Protein AF-A0A183HQW3-F1 (afdb_monomer_lite)

InterPro domains:
  IPR002049 Laminin-type EGF domain [PF00053] (2-34)
  IPR002049 Laminin-type EGF domain [PF00053] (42-82)
  IPR002049 Laminin-type EGF domain [PS01248] (8-42)
  IPR002049 Laminin-type EGF domain [PS50027] (1-41)
  IPR002049 Laminin-type EGF domain [SM00180] (2-39)
  IPR002049 Laminin-type EGF domain [SM00180] (42-86)
  IPR002049 Laminin-type EGF domain [cd00055] (2-35)
  IPR002049 Laminin-type EGF domain [cd00055] (41-77)
  IPR002350 Kazal domain [PF07648] (120-162)
  IPR002350 Kazal domain [PS51465] (120-173)
  IPR002350 Kazal domain [SM00280] (120-171)
  IPR036058 Kazal domain superfamily [SSF100895] (98-171)
  IPR050653 Protease Inhibitors and Growth Factor Antagonists [PTHR10913] (93-163)

pLDDT: mean 89.53, std 11.89, range [34.69, 98.38]

Radius of gyration: 18.38 Å; chains: 1; bounding box: 52×32×48 Å

Secondary structure (DSSP, 8-state):
-B-TTS-B-PPTTEETTTT-EEPTTEE-HHHHTTT-SSPEE----TTTEEEEEE-TTT--EEEPTT-BSTTS-B--TTEEEETTEEEETTT-----STTT----TT-EEEE-TTS-EEEE--S----TTTGGGGGS-EEETTS-EESSHHHHHHHHHHHT----EEEESSPP--------

Foldseek 3Di:
DADPVQQDDEFQQFDDSPSPFGDFQFADQVCVVVPARHTWGLQAFLQFAPDNGADRYPSATHGDPQFDDSRSCDHDPQWDRGSPHTDGPVPDDDDQAQVRDDADLPWDWDQDPVRHIDTHDDPDDDDPPNPPQQQFWFAKPVLAIDRHPSRQSRVCRNVVDSIGTGGTDHRPPDPDPPDD

Sequence (180 aa):
MCDQFGQCRCLPGVGGNKCDHCLPGFWGLHLIAKGASGCQPCGCSAFGSSRFDCEQSAGHCQCKPNSYGIKCDSCDPDSILTPNGCLEKSEFRTPKDCEELQCHHGAVCVTASSGIPICNCSEECSFDHLGIVAEMTICGSDGKTYDNMCKLQQFACMHQLDLVPATLGICPQGILYNSL

Structure (mmCIF, N/CA/C/O backbone):
data_AF-A0A183HQW3-F1
#
_entry.id   AF-A0A183HQW3-F1
#
loop_
_atom_site.group_PDB
_atom_site.id
_atom_site.type_symbol
_atom_site.label_atom_id
_atom_site.label_alt_id
_atom_site.label_comp_id
_atom_site.label_asym_id
_atom_site.label_entity_id
_atom_site.label_seq_id
_atom_site.pdbx_PDB_ins_code
_atom_site.Cartn_x
_atom_site.Cartn_y
_atom_site.Cartn_z
_atom_site.occupancy
_atom_site.B_iso_or_equiv
_atom_site.auth_seq_id
_atom_site.auth_comp_id
_atom_site.auth_asym_id
_atom_site.auth_atom_id
_atom_site.pdbx_PDB_model_num
ATOM 1 N N . MET A 1 1 ? 20.534 3.547 -17.979 1.00 71.88 1 MET A N 1
ATOM 2 C CA . MET A 1 1 ? 21.915 3.983 -18.307 1.00 71.88 1 MET A CA 1
ATOM 3 C C . MET A 1 1 ? 22.761 3.797 -17.066 1.00 71.88 1 MET A C 1
ATOM 5 O O . MET A 1 1 ? 22.291 4.177 -15.998 1.00 71.88 1 MET A O 1
ATOM 9 N N . CYS A 1 2 ? 23.935 3.187 -17.197 1.00 86.81 2 CYS A N 1
ATOM 10 C CA . CYS A 1 2 ? 24.834 2.946 -16.071 1.00 86.81 2 CYS A CA 1
ATOM 11 C C . CYS A 1 2 ? 26.035 3.876 -16.155 1.00 86.81 2 CYS A C 1
ATOM 13 O O . CYS A 1 2 ? 26.455 4.238 -17.256 1.00 86.81 2 CYS A O 1
ATOM 15 N N . ASP A 1 3 ? 26.531 4.302 -15.002 1.00 88.19 3 ASP A N 1
ATOM 16 C CA . ASP A 1 3 ? 27.756 5.079 -14.924 1.00 88.19 3 ASP A CA 1
ATOM 17 C C . ASP A 1 3 ? 29.002 4.187 -15.062 1.00 88.19 3 ASP A C 1
ATOM 19 O O . ASP A 1 3 ? 28.929 2.961 -15.185 1.00 88.19 3 ASP A O 1
ATOM 23 N N . GLN A 1 4 ? 30.169 4.826 -15.047 1.00 87.19 4 GLN A N 1
ATOM 24 C CA . GLN A 1 4 ? 31.471 4.165 -15.152 1.00 87.19 4 GLN A CA 1
ATOM 25 C C . GLN A 1 4 ? 31.806 3.239 -13.967 1.00 87.19 4 GLN A C 1
ATOM 27 O O . GLN A 1 4 ? 32.715 2.421 -14.082 1.00 87.19 4 GLN A O 1
ATOM 32 N N . PHE A 1 5 ? 31.086 3.345 -12.846 1.00 83.88 5 PHE A N 1
ATOM 33 C CA . PHE A 1 5 ? 31.234 2.477 -11.674 1.00 83.88 5 PHE A CA 1
ATOM 34 C C . PHE A 1 5 ? 30.280 1.274 -11.726 1.00 83.88 5 PHE A C 1
ATOM 36 O O . PHE A 1 5 ? 30.255 0.455 -10.808 1.00 83.88 5 PHE A O 1
ATOM 43 N N . GLY A 1 6 ? 29.510 1.140 -12.811 1.00 81.19 6 GLY A N 1
ATOM 44 C CA . GLY A 1 6 ? 28.532 0.075 -12.984 1.00 81.19 6 GLY A CA 1
ATOM 45 C C . GLY A 1 6 ? 27.249 0.300 -12.189 1.00 81.19 6 GLY A C 1
ATOM 46 O O . GLY A 1 6 ? 26.479 -0.649 -12.046 1.00 81.19 6 GLY A O 1
ATOM 47 N N . GLN A 1 7 ? 27.009 1.520 -11.691 1.00 85.69 7 GLN A N 1
ATOM 48 C CA . GLN A 1 7 ? 25.765 1.888 -11.031 1.00 85.69 7 GLN A CA 1
ATOM 49 C C . GLN A 1 7 ? 24.750 2.357 -12.072 1.00 85.69 7 GLN A C 1
ATOM 51 O O . GLN A 1 7 ? 24.943 3.332 -12.803 1.00 85.69 7 GLN A O 1
ATOM 56 N N . CYS A 1 8 ? 23.651 1.624 -12.165 1.00 88.56 8 CYS A N 1
ATOM 57 C CA . CYS A 1 8 ? 22.607 1.845 -13.145 1.00 88.56 8 CYS A CA 1
ATOM 58 C C . CYS A 1 8 ? 21.482 2.717 -12.585 1.00 88.56 8 CYS A C 1
ATOM 60 O O . CYS A 1 8 ? 21.033 2.549 -11.455 1.00 88.56 8 CYS A O 1
ATOM 62 N N . ARG A 1 9 ? 20.981 3.640 -13.412 1.00 89.69 9 ARG A N 1
ATOM 63 C CA . ARG A 1 9 ? 19.702 4.311 -13.152 1.00 89.69 9 ARG A CA 1
ATOM 64 C C . ARG A 1 9 ? 18.571 3.336 -13.451 1.00 89.69 9 ARG A C 1
ATOM 66 O O . ARG A 1 9 ? 18.357 3.004 -14.621 1.00 89.69 9 ARG A O 1
ATOM 73 N N . CYS A 1 10 ? 17.903 2.883 -12.398 1.00 91.44 10 CYS A N 1
ATOM 74 C CA . CYS A 1 10 ? 16.849 1.884 -12.474 1.00 91.44 10 CYS A CA 1
ATOM 75 C C . CYS A 1 10 ? 15.492 2.487 -12.820 1.00 91.44 10 CYS A C 1
ATOM 77 O O . CYS A 1 10 ? 15.234 3.668 -12.589 1.00 91.44 10 CYS A O 1
ATOM 79 N N . LEU A 1 11 ? 14.637 1.649 -13.403 1.00 92.25 11 LEU A N 1
ATOM 80 C CA . LEU A 1 11 ? 13.229 1.974 -13.590 1.00 92.25 11 LEU A CA 1
ATOM 81 C C . LEU A 1 11 ? 12.501 1.998 -12.232 1.00 92.25 11 LEU A C 1
ATOM 83 O O . LEU A 1 11 ? 12.994 1.410 -11.265 1.00 92.25 11 LEU A O 1
ATOM 87 N N . PRO A 1 12 ? 11.328 2.648 -12.144 1.00 92.75 12 PRO A N 1
ATOM 88 C CA . PRO A 1 12 ? 10.490 2.631 -10.948 1.00 92.75 12 PRO A CA 1
ATOM 89 C C . PRO A 1 12 ? 10.288 1.224 -10.365 1.00 92.75 12 PRO A C 1
ATOM 91 O O . PRO A 1 12 ? 10.012 0.267 -11.091 1.00 92.75 12 PRO A O 1
ATOM 94 N N . GLY A 1 13 ? 10.454 1.093 -9.047 1.00 93.00 13 GLY A N 1
ATOM 95 C CA . GLY A 1 13 ? 10.312 -0.181 -8.332 1.00 93.00 13 GLY A CA 1
ATOM 96 C C . GLY A 1 13 ? 11.434 -1.202 -8.583 1.00 93.00 13 GLY A C 1
ATOM 97 O O . GLY A 1 13 ? 11.375 -2.298 -8.032 1.00 93.00 13 GLY A O 1
ATOM 98 N N . VAL A 1 14 ? 12.450 -0.875 -9.389 1.00 94.44 14 VAL A N 1
ATOM 99 C CA . VAL A 1 14 ? 13.601 -1.745 -9.680 1.00 94.44 14 VAL A CA 1
ATOM 100 C C . VAL A 1 14 ? 14.807 -1.307 -8.848 1.00 94.44 14 VAL A C 1
ATOM 102 O O . VAL A 1 14 ? 15.088 -0.115 -8.726 1.00 94.44 14 VAL A O 1
ATOM 105 N N . GLY A 1 15 ? 15.528 -2.274 -8.285 1.00 91.75 15 GLY A N 1
ATOM 106 C CA . GLY A 1 15 ? 16.649 -2.065 -7.375 1.00 91.75 15 GLY A CA 1
ATOM 107 C C . GLY A 1 15 ? 17.912 -2.835 -7.754 1.00 91.75 15 GLY A C 1
ATOM 108 O O . GLY A 1 15 ? 17.949 -3.600 -8.717 1.00 91.75 15 GLY A O 1
ATOM 109 N N . GLY A 1 16 ? 18.962 -2.606 -6.964 1.00 90.00 16 GLY A N 1
ATOM 110 C CA . GLY A 1 16 ? 20.295 -3.169 -7.168 1.00 90.00 16 GLY A CA 1
ATOM 111 C C . GLY A 1 16 ? 21.201 -2.287 -8.019 1.00 90.00 16 GLY A C 1
ATOM 112 O O . GLY A 1 16 ? 20.742 -1.484 -8.828 1.00 90.00 16 GLY A O 1
ATOM 113 N N . ASN A 1 17 ? 22.516 -2.471 -7.879 1.00 88.75 17 ASN A N 1
ATOM 114 C CA . ASN A 1 17 ? 23.510 -1.697 -8.635 1.00 88.75 17 ASN A CA 1
ATOM 115 C C . ASN A 1 17 ? 23.318 -1.831 -10.153 1.00 88.75 17 ASN A C 1
ATOM 117 O O . ASN A 1 17 ? 23.644 -0.912 -10.896 1.00 88.75 17 ASN A O 1
ATOM 121 N N . LYS A 1 18 ? 22.761 -2.964 -10.599 1.00 90.62 18 LYS A N 1
ATOM 122 C CA . LYS A 1 18 ? 22.528 -3.291 -12.008 1.00 90.62 18 LYS A CA 1
ATOM 123 C C . LYS A 1 18 ? 21.052 -3.316 -12.409 1.00 90.62 18 LYS A C 1
ATOM 125 O O . LYS A 1 18 ? 20.763 -3.687 -13.543 1.00 90.62 18 LYS A O 1
ATOM 130 N N . CYS A 1 19 ? 20.138 -2.908 -11.527 1.00 92.56 19 CYS A N 1
ATOM 131 C CA . CYS A 1 19 ? 18.694 -2.946 -11.782 1.00 92.56 19 CYS A CA 1
ATOM 132 C C . CYS A 1 19 ? 18.177 -4.360 -12.104 1.00 92.56 19 CYS A C 1
ATOM 134 O O . CYS A 1 19 ? 17.462 -4.565 -13.085 1.00 92.56 19 CYS A O 1
ATOM 136 N N . ASP A 1 20 ? 18.603 -5.340 -11.312 1.00 92.69 20 ASP A N 1
ATOM 137 C CA . ASP A 1 20 ? 18.460 -6.774 -11.578 1.00 92.69 20 ASP A CA 1
ATOM 138 C C . ASP A 1 20 ? 17.382 -7.466 -10.732 1.00 92.69 20 ASP A C 1
ATOM 140 O O . ASP A 1 20 ? 17.130 -8.657 -10.912 1.00 92.69 20 ASP A O 1
ATOM 144 N N . HIS A 1 21 ? 16.715 -6.736 -9.840 1.00 94.75 21 HIS A N 1
ATOM 145 C CA . HIS A 1 21 ? 15.617 -7.245 -9.020 1.00 94.75 21 HIS A CA 1
ATOM 146 C C . HIS A 1 21 ? 14.603 -6.144 -8.705 1.00 94.75 21 HIS A C 1
ATOM 148 O O . HIS A 1 21 ? 14.884 -4.954 -8.859 1.00 94.75 21 HIS A O 1
ATOM 154 N N . CYS A 1 22 ? 13.410 -6.532 -8.262 1.00 96.06 22 CYS A N 1
ATOM 155 C CA . CYS A 1 22 ? 12.441 -5.564 -7.762 1.00 96.06 22 CYS A CA 1
ATOM 156 C C . CYS A 1 22 ? 12.793 -5.164 -6.325 1.00 96.06 22 CYS A C 1
ATOM 158 O O . CYS A 1 22 ? 13.260 -5.989 -5.537 1.00 96.06 22 CYS A O 1
ATOM 160 N N . LEU A 1 23 ? 12.563 -3.899 -5.978 1.00 94.25 23 LEU A N 1
ATOM 161 C CA . LEU A 1 23 ? 12.659 -3.436 -4.595 1.00 94.25 23 LEU A CA 1
ATOM 162 C C . LEU A 1 23 ? 11.629 -4.171 -3.712 1.00 94.25 23 LEU A C 1
ATOM 164 O O . LEU A 1 23 ? 10.595 -4.612 -4.222 1.00 94.25 23 LEU A O 1
ATOM 168 N N . PRO A 1 24 ? 11.857 -4.289 -2.391 1.00 93.31 24 PRO A N 1
ATOM 169 C CA . PRO A 1 24 ? 10.846 -4.808 -1.473 1.00 93.31 24 PRO A CA 1
ATOM 170 C C . PRO A 1 24 ? 9.507 -4.078 -1.636 1.00 93.31 24 PRO A C 1
ATOM 172 O O . PRO A 1 24 ? 9.473 -2.855 -1.751 1.00 93.31 24 PRO A O 1
ATOM 175 N N . GLY A 1 25 ? 8.404 -4.829 -1.657 1.00 94.56 25 GLY A N 1
ATOM 176 C CA . GLY A 1 25 ? 7.078 -4.278 -1.955 1.00 94.56 25 GLY A CA 1
ATOM 177 C C . GLY A 1 25 ? 6.774 -4.130 -3.451 1.00 94.56 25 GLY A C 1
ATOM 178 O O . GLY A 1 25 ? 5.706 -3.623 -3.791 1.00 94.56 25 GLY A O 1
ATOM 179 N N . PHE A 1 26 ? 7.659 -4.599 -4.338 1.00 96.38 26 PHE A N 1
ATOM 180 C CA . PHE A 1 26 ? 7.448 -4.641 -5.784 1.00 96.38 26 PHE A CA 1
ATOM 181 C C . PHE A 1 26 ? 7.743 -6.026 -6.374 1.00 96.38 26 PHE A C 1
ATOM 183 O O . PHE A 1 26 ? 8.498 -6.821 -5.815 1.00 96.38 26 PHE A O 1
ATOM 190 N N . TRP A 1 27 ? 7.169 -6.305 -7.544 1.00 97.88 27 TRP A N 1
ATOM 191 C CA . TRP A 1 27 ? 7.320 -7.573 -8.258 1.00 97.88 27 TRP A CA 1
ATOM 192 C C . TRP A 1 27 ? 7.258 -7.387 -9.779 1.00 97.88 27 TRP A C 1
ATOM 194 O O . TRP A 1 27 ? 6.911 -6.322 -10.294 1.00 97.88 27 TRP A 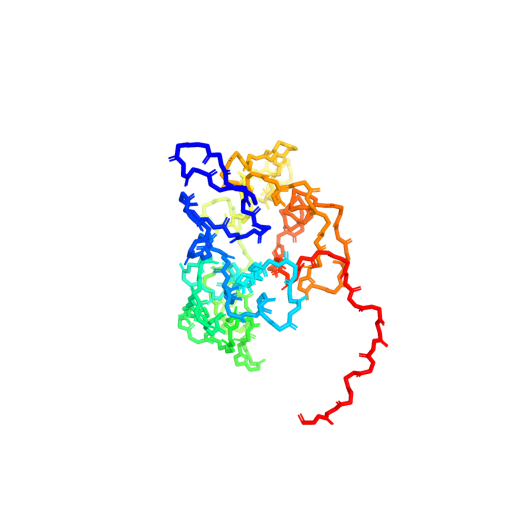O 1
ATOM 204 N N . GLY A 1 28 ? 7.588 -8.442 -10.522 1.00 97.00 28 GLY A N 1
ATOM 205 C CA . GLY A 1 28 ? 7.337 -8.500 -11.957 1.00 97.00 28 GLY A CA 1
ATOM 206 C C . GLY A 1 28 ? 8.410 -7.843 -12.823 1.00 97.00 28 GLY A C 1
ATOM 207 O O . GLY A 1 28 ? 8.075 -7.242 -13.838 1.00 97.00 28 GLY A O 1
ATOM 208 N N . LEU A 1 29 ? 9.701 -8.000 -12.500 1.00 96.69 29 LEU A N 1
ATOM 209 C CA . LEU A 1 29 ? 10.803 -7.498 -13.345 1.00 96.69 29 LEU A CA 1
ATOM 210 C C . LEU A 1 29 ? 10.664 -7.954 -14.813 1.00 96.69 29 LEU A C 1
ATOM 212 O O . LEU A 1 29 ? 10.884 -7.189 -15.748 1.00 96.69 29 LEU A O 1
ATOM 216 N N . HIS A 1 30 ? 10.213 -9.194 -15.019 1.00 95.69 30 HIS A N 1
ATOM 217 C CA . HIS A 1 30 ? 9.970 -9.783 -16.337 1.00 95.69 30 HIS A CA 1
ATOM 218 C C . HIS A 1 30 ? 8.841 -9.094 -17.136 1.00 95.69 30 HIS A C 1
ATOM 220 O O . HIS A 1 30 ? 8.769 -9.255 -18.355 1.00 95.69 30 HIS A O 1
ATOM 226 N N . LEU A 1 31 ? 7.964 -8.321 -16.486 1.00 95.75 31 LEU A N 1
ATOM 227 C CA . LEU A 1 31 ? 6.896 -7.560 -17.144 1.00 95.75 31 LEU A CA 1
ATOM 228 C C . LEU A 1 31 ? 7.435 -6.325 -17.872 1.00 95.75 31 LEU A C 1
ATOM 230 O O . LEU A 1 31 ? 6.802 -5.851 -18.814 1.00 95.75 31 LEU A O 1
ATOM 234 N N . ILE A 1 32 ? 8.621 -5.833 -17.505 1.00 94.12 32 ILE A N 1
ATOM 235 C CA . ILE A 1 32 ? 9.268 -4.696 -18.179 1.00 94.12 32 ILE A CA 1
ATOM 236 C C . ILE A 1 32 ? 9.549 -5.041 -19.645 1.00 94.12 32 ILE A C 1
ATOM 238 O O . ILE A 1 32 ? 9.275 -4.243 -20.538 1.00 94.12 32 ILE A O 1
ATOM 242 N N . ALA A 1 33 ? 9.986 -6.275 -19.921 1.00 92.56 33 ALA A N 1
ATOM 243 C CA . ALA A 1 33 ? 10.169 -6.770 -21.288 1.00 92.56 33 ALA A CA 1
ATOM 244 C C . ALA A 1 33 ? 8.853 -6.846 -22.089 1.00 92.56 33 ALA A C 1
ATOM 246 O O . ALA A 1 33 ? 8.879 -6.904 -23.315 1.00 92.56 33 ALA A O 1
ATOM 247 N N . LYS A 1 34 ? 7.703 -6.828 -21.402 1.00 93.69 34 LYS A N 1
ATOM 248 C CA . LYS A 1 34 ? 6.354 -6.794 -21.985 1.00 93.69 34 LYS A CA 1
ATOM 249 C C . LYS A 1 34 ? 5.757 -5.379 -22.023 1.00 93.69 34 LYS A C 1
ATOM 251 O O . LYS A 1 34 ? 4.584 -5.233 -22.348 1.00 93.69 34 LYS A O 1
ATOM 256 N N . GLY A 1 35 ? 6.544 -4.349 -21.701 1.00 91.25 35 GLY A N 1
ATOM 257 C CA . GLY A 1 35 ? 6.134 -2.945 -21.771 1.00 91.25 35 GLY A CA 1
ATOM 258 C C . GLY A 1 35 ? 5.715 -2.312 -20.442 1.00 91.25 35 GLY A C 1
ATOM 259 O O . GLY A 1 35 ? 5.266 -1.169 -20.448 1.00 91.25 35 GLY A O 1
ATOM 260 N N . ALA A 1 36 ? 5.864 -2.999 -19.303 1.00 91.69 36 ALA A N 1
ATOM 261 C CA . ALA A 1 36 ? 5.636 -2.365 -18.006 1.00 91.69 36 ALA A CA 1
ATOM 262 C C . ALA A 1 36 ? 6.670 -1.255 -17.746 1.00 91.69 36 ALA A C 1
ATOM 264 O O . ALA A 1 36 ? 7.858 -1.411 -18.031 1.00 91.69 36 ALA A O 1
ATOM 265 N N . SER A 1 37 ? 6.236 -0.147 -17.144 1.00 91.00 37 SER A N 1
ATOM 266 C CA . SER A 1 37 ? 7.101 1.010 -16.859 1.00 91.00 37 SER A CA 1
ATOM 267 C C . SER A 1 37 ? 8.103 0.786 -15.717 1.00 91.00 37 SER A C 1
ATOM 269 O O . SER A 1 37 ? 8.892 1.674 -15.413 1.00 91.00 37 SER A O 1
ATOM 271 N N . GLY A 1 38 ? 8.070 -0.380 -15.077 1.00 93.06 38 GLY A N 1
ATOM 272 C CA . GLY A 1 38 ? 8.864 -0.737 -13.909 1.00 93.06 38 GLY A CA 1
ATOM 273 C C . GLY A 1 38 ? 8.298 -1.985 -13.233 1.00 93.06 38 GLY A C 1
ATOM 274 O O . GLY A 1 38 ? 7.352 -2.597 -13.749 1.00 93.06 38 GLY A O 1
ATOM 275 N N . CYS A 1 39 ? 8.849 -2.350 -12.074 1.00 96.31 39 CYS A N 1
ATOM 276 C CA . CYS A 1 39 ? 8.217 -3.369 -11.238 1.00 96.31 39 CYS A CA 1
ATOM 277 C C . CYS A 1 39 ? 6.889 -2.833 -10.687 1.00 96.31 39 CYS A C 1
ATOM 279 O O . CYS A 1 39 ? 6.761 -1.649 -10.371 1.00 96.31 39 CYS A O 1
ATOM 281 N N . GLN A 1 40 ? 5.893 -3.706 -10.587 1.00 95.38 40 GLN A N 1
ATOM 282 C CA . GLN A 1 40 ? 4.567 -3.350 -10.095 1.00 95.38 40 GLN A CA 1
ATOM 283 C C . GLN A 1 40 ? 4.526 -3.401 -8.568 1.00 95.38 40 GLN A C 1
ATOM 285 O O . GLN A 1 40 ? 5.227 -4.232 -7.986 1.00 95.38 40 GLN A O 1
ATOM 290 N N . PRO A 1 41 ? 3.718 -2.555 -7.903 1.00 95.88 41 PRO A N 1
ATOM 291 C CA . PRO A 1 41 ? 3.520 -2.655 -6.466 1.00 95.88 41 PRO A CA 1
ATOM 292 C C . PRO A 1 41 ? 2.950 -4.030 -6.108 1.00 95.88 41 PRO A C 1
ATOM 294 O O . PRO A 1 41 ? 2.153 -4.610 -6.851 1.00 95.88 41 PRO A O 1
ATOM 297 N N . CYS A 1 42 ? 3.355 -4.565 -4.961 1.00 97.25 42 CYS A N 1
ATOM 298 C CA . CYS A 1 42 ? 2.802 -5.812 -4.449 1.00 97.25 42 CYS A CA 1
ATOM 299 C C . CYS A 1 42 ? 1.311 -5.672 -4.157 1.00 97.25 42 CYS A C 1
ATOM 301 O O . CYS A 1 42 ? 0.560 -6.574 -4.512 1.00 97.25 42 CYS A O 1
ATOM 303 N N . GLY A 1 43 ? 0.885 -4.557 -3.555 1.00 96.25 43 GLY A N 1
ATOM 304 C CA . GLY A 1 43 ? -0.521 -4.324 -3.219 1.00 96.25 43 GLY A CA 1
ATOM 305 C C . GLY A 1 43 ? -1.086 -5.371 -2.259 1.00 96.25 43 GLY A C 1
ATOM 306 O O . GLY A 1 43 ? -2.249 -5.730 -2.375 1.00 96.25 43 GLY A O 1
ATOM 307 N N . CYS A 1 44 ? -0.255 -5.918 -1.369 1.00 97.88 44 CYS A N 1
ATOM 308 C CA . CYS A 1 44 ? -0.702 -6.848 -0.338 1.00 97.88 44 CYS A CA 1
ATOM 309 C C . CYS A 1 44 ? -1.551 -6.104 0.686 1.00 97.88 44 CYS A C 1
ATOM 311 O O . CYS A 1 44 ? -1.075 -5.107 1.228 1.00 97.88 44 CYS A O 1
ATOM 313 N N . SER A 1 45 ? -2.760 -6.602 0.961 1.00 97.38 45 SER A N 1
ATOM 314 C CA . SER A 1 45 ? -3.653 -6.088 2.000 1.00 97.38 45 SER A CA 1
ATOM 315 C C . SER A 1 45 ? -2.879 -5.877 3.299 1.00 97.38 45 SER A C 1
ATOM 317 O O . SER A 1 45 ? -2.247 -6.811 3.806 1.00 97.38 45 SER A O 1
ATOM 319 N N . ALA A 1 46 ? -2.941 -4.669 3.854 1.00 94.19 46 ALA A N 1
ATOM 320 C CA . ALA A 1 46 ? -2.325 -4.352 5.139 1.00 94.19 46 ALA A CA 1
ATOM 321 C C . ALA A 1 46 ? -2.988 -5.141 6.280 1.00 94.19 46 ALA A C 1
ATOM 323 O O . ALA A 1 46 ? -2.392 -5.358 7.338 1.00 94.19 46 ALA A O 1
ATOM 324 N N . PHE A 1 47 ? -4.231 -5.566 6.062 1.00 95.12 47 PHE A N 1
ATOM 325 C CA . PHE A 1 47 ? -5.074 -6.205 7.058 1.00 95.12 47 PHE A CA 1
ATOM 326 C C . PHE A 1 47 ? -5.005 -7.731 6.968 1.00 95.12 47 PHE A C 1
ATOM 328 O O . PHE A 1 47 ? -4.793 -8.390 7.987 1.00 95.12 47 PHE A O 1
ATOM 335 N N . GLY A 1 48 ? -5.058 -8.295 5.763 1.00 96.31 48 GLY A N 1
ATOM 336 C CA . GLY A 1 48 ? -5.047 -9.738 5.522 1.00 96.31 48 GLY A CA 1
ATOM 337 C C . GLY A 1 48 ? -3.689 -10.344 5.194 1.00 96.31 48 GLY A C 1
ATOM 338 O O . GLY A 1 48 ? -3.578 -11.566 5.174 1.00 96.31 48 GLY A O 1
ATOM 339 N N . SER A 1 49 ? -2.637 -9.551 4.979 1.00 97.25 49 SER A N 1
ATOM 340 C CA . SER A 1 49 ? -1.284 -10.080 4.731 1.00 97.25 49 SER A CA 1
ATOM 341 C C . SER A 1 49 ? -0.423 -10.066 5.990 1.00 97.25 49 SER A C 1
ATOM 343 O O . SER A 1 49 ? -0.555 -9.198 6.854 1.00 97.25 49 SER A O 1
ATOM 345 N N . SER A 1 50 ? 0.497 -11.025 6.105 1.00 95.38 50 SER A N 1
ATOM 346 C CA . SER A 1 50 ? 1.496 -11.058 7.182 1.00 95.38 50 SER A CA 1
ATOM 347 C C . SER A 1 50 ? 2.631 -10.053 6.961 1.00 95.38 50 SER A C 1
ATOM 349 O O . SER A 1 50 ? 3.296 -9.653 7.917 1.00 95.38 50 SER A O 1
ATOM 351 N N . ARG A 1 51 ? 2.879 -9.671 5.702 1.00 94.62 51 ARG A N 1
ATOM 352 C CA . ARG A 1 51 ? 3.944 -8.759 5.267 1.00 94.62 51 ARG A CA 1
ATOM 353 C C . ARG A 1 51 ? 3.465 -7.919 4.079 1.00 94.62 51 ARG A C 1
ATOM 355 O O . ARG A 1 51 ? 2.498 -8.276 3.413 1.00 94.62 51 ARG A O 1
ATOM 362 N N . PHE A 1 52 ? 4.145 -6.801 3.829 1.00 92.44 52 PHE A N 1
ATOM 363 C CA . PHE A 1 52 ? 3.813 -5.878 2.735 1.00 92.44 52 PHE A CA 1
ATOM 364 C C . PHE A 1 52 ? 4.447 -6.270 1.389 1.00 92.44 52 PHE A C 1
ATOM 366 O O . PHE A 1 52 ? 4.021 -5.792 0.337 1.00 92.44 52 PHE A O 1
ATOM 373 N N . ASP A 1 53 ? 5.501 -7.088 1.413 1.00 95.56 53 ASP A N 1
ATOM 374 C CA . ASP A 1 53 ? 6.159 -7.617 0.226 1.00 95.56 53 ASP A CA 1
ATOM 375 C C . ASP A 1 53 ? 5.520 -8.932 -0.232 1.00 95.56 53 ASP A C 1
ATOM 377 O O . ASP A 1 53 ? 4.733 -9.570 0.466 1.00 95.56 53 ASP A O 1
ATOM 381 N N . CYS A 1 54 ? 5.859 -9.320 -1.453 1.00 97.75 54 CYS A N 1
ATOM 382 C CA . CYS A 1 54 ? 5.257 -10.437 -2.152 1.00 97.75 54 CYS A CA 1
ATOM 383 C C . CYS A 1 54 ? 6.316 -11.213 -2.933 1.00 97.75 54 CYS A C 1
ATOM 385 O O . CYS A 1 54 ? 7.463 -10.780 -3.082 1.00 97.75 54 CYS A O 1
ATOM 387 N N . GLU A 1 55 ? 5.926 -12.369 -3.456 1.00 97.69 55 GLU A N 1
ATOM 388 C CA . GLU A 1 55 ? 6.762 -13.145 -4.363 1.00 97.69 55 GLU A CA 1
ATOM 389 C C . GLU A 1 55 ? 7.172 -12.301 -5.587 1.00 97.69 55 GLU A C 1
ATOM 391 O O . GLU A 1 55 ? 6.319 -11.850 -6.350 1.00 97.69 55 GLU A O 1
ATOM 396 N N . GLN A 1 56 ? 8.477 -12.107 -5.816 1.00 95.75 56 GLN A N 1
ATOM 397 C CA . GLN A 1 56 ? 8.970 -11.190 -6.857 1.00 95.75 56 GLN A CA 1
ATOM 398 C C . GLN A 1 56 ? 8.577 -11.591 -8.292 1.00 95.75 56 GLN A C 1
ATOM 400 O O . GLN A 1 56 ? 8.526 -10.729 -9.173 1.00 95.75 56 GLN A O 1
ATOM 405 N N . SER A 1 57 ? 8.311 -12.873 -8.558 1.00 94.81 57 SER A N 1
ATOM 406 C CA . SER A 1 57 ? 7.878 -13.373 -9.871 1.00 94.81 57 SER A CA 1
ATOM 407 C C . SER A 1 57 ? 6.375 -13.251 -10.087 1.00 94.81 57 SER A C 1
ATOM 409 O O . SER A 1 57 ? 5.969 -12.756 -11.135 1.00 94.81 57 SER A O 1
ATOM 411 N N . ALA A 1 58 ? 5.562 -13.699 -9.130 1.00 95.88 58 ALA A N 1
ATOM 412 C CA . ALA A 1 58 ? 4.114 -13.826 -9.304 1.00 95.88 58 ALA A CA 1
ATOM 413 C C . ALA A 1 58 ? 3.294 -12.707 -8.643 1.00 95.88 58 ALA A C 1
ATOM 415 O O . ALA A 1 58 ? 2.116 -12.538 -8.949 1.00 95.88 58 ALA A O 1
ATOM 416 N N . GLY A 1 59 ? 3.888 -11.944 -7.725 1.00 96.94 59 GLY A N 1
ATOM 417 C CA . GLY A 1 59 ? 3.179 -10.918 -6.966 1.00 96.94 59 GLY A CA 1
ATOM 418 C C . GLY A 1 59 ? 2.242 -11.474 -5.892 1.00 96.94 59 GLY A C 1
ATOM 419 O O . GLY A 1 59 ? 1.325 -10.766 -5.473 1.00 96.94 59 GLY A O 1
ATOM 420 N N . HIS A 1 60 ? 2.433 -12.731 -5.482 1.00 98.38 60 HIS A N 1
ATOM 421 C CA . HIS A 1 60 ? 1.612 -13.410 -4.481 1.00 98.38 60 HIS A CA 1
ATOM 422 C C . HIS A 1 60 ? 2.004 -12.992 -3.063 1.00 98.38 60 HIS A C 1
ATOM 424 O O . HIS A 1 60 ? 3.178 -13.060 -2.686 1.00 98.38 60 HIS A O 1
ATOM 430 N N . CYS A 1 61 ? 1.016 -12.556 -2.289 1.00 98.31 61 CYS A N 1
ATOM 431 C CA . CYS A 1 61 ? 1.177 -12.144 -0.902 1.00 98.31 61 CYS A CA 1
ATOM 432 C C . CYS A 1 61 ? 1.079 -13.342 0.047 1.00 98.31 61 CYS A C 1
ATOM 434 O O . CYS A 1 61 ? 0.440 -14.352 -0.253 1.00 98.31 61 CYS A O 1
ATOM 436 N N . GLN A 1 62 ? 1.708 -13.226 1.215 1.00 97.88 62 GLN A N 1
ATOM 437 C CA . GLN A 1 62 ? 1.549 -14.212 2.277 1.00 97.88 62 GLN A CA 1
ATOM 438 C C . GLN A 1 62 ? 0.348 -13.828 3.146 1.00 97.88 62 GLN A C 1
ATOM 440 O O . GLN A 1 62 ? 0.408 -12.853 3.896 1.00 97.88 62 GLN A O 1
ATOM 445 N N . CYS A 1 63 ? -0.734 -14.598 3.048 1.00 97.81 63 CYS A N 1
ATOM 446 C CA . CYS A 1 63 ? -1.963 -14.300 3.774 1.00 97.81 63 CYS A CA 1
ATOM 447 C C . CYS A 1 63 ? -1.897 -14.743 5.238 1.00 97.81 63 CYS A C 1
ATOM 449 O O . CYS A 1 63 ? -1.298 -15.767 5.580 1.00 97.81 63 CYS A O 1
ATOM 451 N N . LYS A 1 64 ? -2.535 -13.954 6.103 1.00 95.62 64 LYS A N 1
ATOM 452 C CA . LYS A 1 64 ? -2.913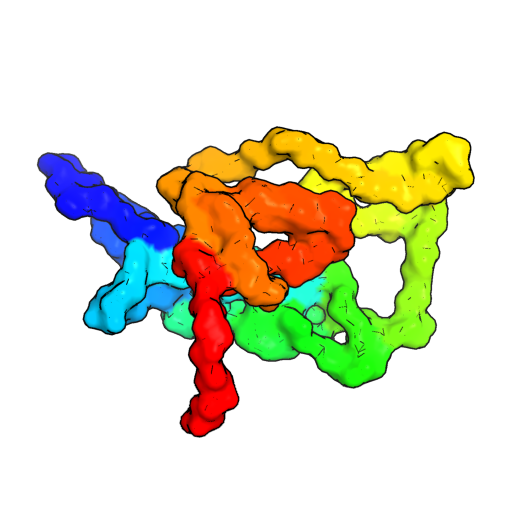 -14.343 7.461 1.00 95.62 64 LYS A CA 1
ATOM 453 C C . LYS A 1 64 ? -3.966 -15.461 7.405 1.00 95.62 64 LYS A C 1
ATOM 455 O O . LYS A 1 64 ? -4.583 -15.672 6.358 1.00 95.62 64 LYS A O 1
ATOM 460 N N . PRO A 1 65 ? -4.183 -16.190 8.515 1.00 91.31 65 PRO A N 1
ATOM 461 C CA . PRO A 1 65 ? -5.235 -17.198 8.584 1.00 91.31 65 PRO A CA 1
ATOM 462 C C . PRO A 1 65 ? -6.590 -16.649 8.129 1.00 91.31 65 PRO A C 1
ATOM 464 O O . PRO A 1 65 ? -6.947 -15.520 8.460 1.00 91.31 65 PRO A O 1
ATOM 467 N N . ASN A 1 66 ? -7.330 -17.470 7.382 1.00 92.06 66 ASN A N 1
ATOM 468 C CA . ASN A 1 66 ? -8.670 -17.179 6.858 1.00 92.06 66 ASN A CA 1
ATOM 469 C C . ASN A 1 66 ? -8.752 -16.015 5.850 1.00 92.06 66 ASN A C 1
ATOM 471 O O . ASN A 1 66 ? -9.847 -15.687 5.403 1.00 92.06 66 ASN A O 1
ATOM 475 N N . SER A 1 67 ? -7.625 -15.403 5.471 1.00 96.75 67 SER A N 1
ATOM 476 C CA . SER A 1 67 ? -7.545 -14.435 4.373 1.00 96.75 67 SER A CA 1
ATOM 477 C C . SER A 1 67 ? -7.117 -15.126 3.076 1.00 96.75 67 SER A C 1
ATOM 479 O O . SER A 1 67 ? -6.233 -15.986 3.080 1.00 96.75 67 SER A O 1
ATOM 481 N N . TYR A 1 68 ? -7.722 -14.735 1.955 1.00 95.69 68 TYR A N 1
ATOM 482 C CA . TYR A 1 68 ? -7.549 -15.389 0.655 1.00 95.69 68 TYR A CA 1
ATOM 483 C C . TYR A 1 68 ? -7.296 -14.390 -0.480 1.00 95.69 68 TYR A C 1
ATOM 485 O O . TYR A 1 68 ? -7.435 -13.178 -0.323 1.00 95.69 68 TYR A O 1
ATOM 493 N N . GLY A 1 69 ? -6.967 -14.931 -1.655 1.00 96.44 69 GLY A N 1
ATOM 494 C CA . GLY A 1 69 ? -6.676 -14.161 -2.862 1.00 96.44 69 GLY A CA 1
ATOM 495 C C . GLY A 1 69 ? -5.191 -13.838 -3.008 1.00 96.44 69 GLY A C 1
ATOM 496 O O . GLY A 1 69 ? -4.397 -14.002 -2.086 1.00 96.44 69 GLY A O 1
ATOM 497 N N . ILE A 1 70 ? -4.801 -13.361 -4.192 1.00 97.00 70 ILE A N 1
ATOM 498 C CA . ILE A 1 70 ? -3.398 -13.026 -4.491 1.00 97.00 70 ILE A CA 1
ATOM 499 C C . ILE A 1 70 ? -2.879 -11.893 -3.598 1.00 97.00 70 ILE A C 1
ATOM 501 O O . ILE A 1 70 ? -1.684 -11.838 -3.303 1.00 97.00 70 ILE A O 1
ATOM 505 N N . LYS A 1 71 ? -3.785 -11.001 -3.181 1.00 97.75 71 LYS A N 1
ATOM 506 C CA . LYS A 1 71 ? -3.509 -9.808 -2.377 1.00 97.75 71 LYS A CA 1
ATOM 507 C C . LYS A 1 71 ? -3.987 -9.921 -0.928 1.00 97.75 71 LYS A C 1
ATOM 509 O O . LYS A 1 71 ? -3.805 -8.972 -0.175 1.00 97.75 71 LYS A O 1
ATOM 514 N N . CYS A 1 72 ? -4.527 -11.077 -0.531 1.00 97.88 72 CYS A N 1
ATOM 515 C CA . CYS A 1 72 ? -5.050 -11.339 0.814 1.00 97.88 72 CYS A CA 1
ATOM 516 C C . CYS A 1 72 ? -6.154 -10.362 1.254 1.00 97.88 72 CYS A C 1
ATOM 518 O O . CYS A 1 72 ? -6.237 -10.000 2.422 1.00 97.88 72 CYS A O 1
ATOM 520 N N . ASP A 1 73 ? -6.976 -9.917 0.311 1.00 96.50 73 ASP A N 1
ATOM 521 C CA . ASP A 1 73 ? -8.027 -8.905 0.465 1.00 96.50 73 ASP A CA 1
ATOM 522 C C . ASP A 1 73 ? -9.434 -9.514 0.599 1.00 96.50 73 ASP A C 1
ATOM 524 O O . ASP A 1 73 ? -10.432 -8.798 0.659 1.00 96.50 73 ASP A O 1
ATOM 528 N N . SER A 1 74 ? -9.524 -10.845 0.640 1.00 96.81 74 SER A N 1
ATOM 529 C CA . SER A 1 74 ? -10.785 -11.583 0.656 1.00 96.81 74 SER A CA 1
ATOM 530 C C . SER A 1 74 ? -10.937 -12.410 1.934 1.00 96.81 74 SER A C 1
ATOM 532 O O . SER A 1 74 ? -9.975 -13.015 2.405 1.00 96.81 74 SER A O 1
ATOM 534 N N . CYS A 1 75 ? -12.163 -12.477 2.450 1.00 96.69 75 CYS A N 1
ATOM 535 C CA . CYS A 1 75 ? -12.568 -13.306 3.587 1.00 96.69 75 CYS A CA 1
ATOM 536 C C . CYS A 1 75 ? -13.752 -14.197 3.201 1.00 96.69 75 CYS A C 1
ATOM 538 O O . CYS A 1 75 ? -14.411 -13.959 2.185 1.00 96.69 75 CYS A O 1
ATOM 540 N N . ASP A 1 76 ? -14.061 -15.179 4.045 1.00 95.88 76 ASP A N 1
ATOM 541 C CA . ASP A 1 76 ? -15.332 -15.897 3.960 1.00 95.88 76 ASP A CA 1
ATOM 542 C C . ASP A 1 76 ? -16.533 -14.931 4.106 1.00 95.88 76 ASP A C 1
ATOM 544 O O . ASP A 1 76 ? -16.403 -13.884 4.748 1.00 95.88 76 ASP A O 1
ATOM 548 N N . PRO A 1 77 ? -17.716 -15.240 3.532 1.00 94.19 77 PRO A N 1
ATOM 549 C CA . PRO A 1 77 ? -18.844 -14.299 3.458 1.00 94.19 77 PRO A CA 1
ATOM 550 C C . PRO A 1 77 ? -19.347 -13.746 4.803 1.00 94.19 77 PRO A C 1
ATOM 552 O O . PRO A 1 77 ? -19.851 -12.617 4.859 1.00 94.19 77 PRO A O 1
ATOM 555 N N . ASP A 1 78 ? -19.216 -14.521 5.882 1.00 94.44 78 ASP A N 1
ATOM 556 C CA . ASP A 1 78 ? -19.631 -14.146 7.243 1.00 94.44 78 ASP A CA 1
ATOM 557 C C . ASP A 1 78 ? -18.507 -13.519 8.078 1.00 94.44 78 ASP A C 1
ATOM 559 O O . ASP A 1 78 ? -18.740 -13.040 9.189 1.00 94.44 78 ASP A O 1
ATOM 563 N N . SER A 1 79 ? -17.328 -13.378 7.482 1.00 95.94 79 SER A N 1
ATOM 564 C CA . SER A 1 79 ? -16.178 -12.694 8.048 1.00 95.94 79 SER A CA 1
ATOM 565 C C . SER A 1 79 ? -16.016 -11.275 7.489 1.00 95.94 79 SER A C 1
ATOM 567 O O . SER A 1 79 ? -16.535 -10.909 6.432 1.00 95.94 79 SER A O 1
ATOM 569 N N . ILE A 1 80 ? -15.295 -10.443 8.231 1.00 92.94 80 ILE A N 1
ATOM 570 C CA . ILE A 1 80 ? -14.852 -9.106 7.841 1.00 92.94 80 ILE A CA 1
ATOM 571 C C . ILE A 1 80 ? -13.332 -9.048 7.893 1.00 92.94 80 ILE A C 1
ATOM 573 O O . ILE A 1 80 ? -12.701 -9.627 8.779 1.00 92.94 80 ILE A O 1
ATOM 577 N N . LEU A 1 81 ? -12.737 -8.335 6.940 1.00 93.69 81 LEU A N 1
ATOM 578 C CA . LEU A 1 81 ? -11.300 -8.135 6.930 1.00 93.69 81 LEU A CA 1
ATOM 579 C C . LEU A 1 81 ? -10.934 -7.066 7.958 1.00 93.69 81 LEU A C 1
ATOM 581 O O . LEU A 1 81 ? -11.289 -5.897 7.822 1.00 93.69 81 LEU A O 1
ATOM 585 N N . THR A 1 82 ? -10.235 -7.489 9.001 1.00 90.56 82 THR A N 1
ATOM 586 C CA . THR A 1 82 ? -9.740 -6.625 10.067 1.00 90.56 82 THR A CA 1
ATOM 587 C C . THR A 1 82 ? -8.222 -6.545 9.992 1.00 90.56 82 THR A C 1
ATOM 589 O O . THR A 1 82 ? -7.580 -7.398 9.376 1.00 90.56 82 THR A O 1
ATOM 592 N N . PRO A 1 83 ? -7.599 -5.600 10.697 1.00 86.75 83 PRO A N 1
ATOM 593 C CA . PRO A 1 83 ? -6.146 -5.512 10.740 1.00 86.75 83 PRO A CA 1
ATOM 594 C C . PRO A 1 83 ? -5.426 -6.755 11.285 1.00 86.75 83 PRO A C 1
ATOM 596 O O . PRO A 1 83 ? -4.232 -6.942 11.041 1.00 86.75 83 PRO A O 1
ATOM 599 N N . ASN A 1 84 ? -6.146 -7.641 11.977 1.00 85.38 84 ASN A N 1
ATOM 600 C CA . ASN A 1 84 ? -5.643 -8.927 12.459 1.00 85.38 84 ASN A CA 1
ATOM 601 C C . ASN A 1 84 ? -5.979 -10.105 11.522 1.00 85.38 84 ASN A C 1
ATOM 603 O O . ASN A 1 84 ? -5.752 -11.256 11.884 1.00 85.38 84 ASN A O 1
ATOM 607 N N . GLY A 1 85 ? -6.452 -9.830 10.304 1.00 91.25 85 GLY A N 1
ATOM 608 C CA . GLY A 1 85 ? -6.933 -10.819 9.341 1.00 91.25 85 GLY A CA 1
ATOM 609 C C . GLY A 1 85 ? -8.458 -10.907 9.324 1.00 91.25 85 GLY A C 1
ATOM 610 O O . GLY A 1 85 ? -9.160 -9.996 9.773 1.00 91.25 85 GLY A O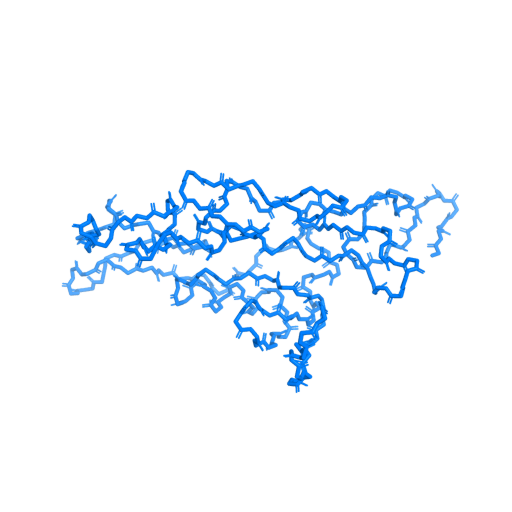 1
ATOM 611 N N . CYS A 1 86 ? -8.986 -12.002 8.787 1.00 95.25 86 CYS A N 1
ATOM 612 C CA . CYS A 1 86 ? -10.429 -12.209 8.712 1.00 95.25 86 CYS A CA 1
ATOM 613 C C . CYS A 1 86 ? -11.005 -12.603 10.077 1.00 95.25 86 CYS A C 1
ATOM 615 O O . CYS A 1 86 ? -10.549 -13.566 10.696 1.00 95.25 86 CYS A O 1
ATOM 617 N N . LEU A 1 87 ? -12.005 -11.844 10.525 1.00 93.19 87 LEU A N 1
ATOM 618 C CA . LEU A 1 87 ? -12.731 -12.061 11.773 1.00 93.19 87 LEU A CA 1
ATOM 619 C C . LEU A 1 87 ? -14.214 -12.269 11.475 1.00 93.19 87 LEU A C 1
ATOM 621 O O . LEU A 1 87 ? -14.810 -11.475 10.750 1.00 93.19 87 LEU A O 1
ATOM 625 N N . GLU A 1 88 ? -14.825 -13.277 12.085 1.00 94.94 88 GLU A N 1
ATOM 626 C CA . GLU A 1 88 ? -16.267 -13.503 11.993 1.00 94.94 88 GLU A CA 1
ATOM 627 C C . GLU A 1 88 ? -17.059 -12.281 12.485 1.00 94.94 88 GLU A C 1
ATOM 629 O O . GLU A 1 88 ? -16.757 -11.689 13.526 1.00 94.94 88 GLU A O 1
ATOM 634 N N . LYS A 1 89 ? -18.124 -11.903 11.767 1.00 93.69 89 LYS A N 1
ATOM 635 C CA . LYS A 1 89 ? -18.958 -10.732 12.115 1.00 93.69 89 LYS A CA 1
ATOM 636 C C . LYS A 1 89 ? -19.541 -10.816 13.524 1.00 93.69 89 LYS A C 1
ATOM 638 O O . LYS A 1 89 ? -19.753 -9.789 14.161 1.00 93.69 89 LYS A O 1
ATOM 643 N N . SER A 1 90 ? -19.811 -12.028 14.000 1.00 93.69 90 SER A N 1
ATOM 644 C CA . SER A 1 90 ? -20.333 -12.298 15.343 1.00 93.69 90 SER A CA 1
ATOM 645 C C . SER A 1 90 ? -19.309 -12.035 16.453 1.00 93.69 90 SER A C 1
ATOM 647 O O . SER A 1 90 ? -19.694 -11.766 17.592 1.00 93.69 90 SER A O 1
ATOM 649 N N . GLU A 1 91 ? -18.018 -12.089 16.131 1.00 91.19 91 GLU A N 1
ATOM 650 C CA . GLU A 1 91 ? -16.914 -11.891 17.070 1.00 91.19 91 GLU A CA 1
ATOM 651 C C . GLU A 1 91 ? -16.416 -10.444 17.095 1.00 91.19 91 GLU A C 1
ATOM 653 O O . GLU A 1 91 ? -15.714 -10.050 18.030 1.00 91.19 91 GLU A O 1
ATOM 658 N N . PHE A 1 92 ? -16.804 -9.631 16.110 1.00 89.12 92 PHE A N 1
ATOM 659 C CA . PHE A 1 92 ? -16.408 -8.233 16.042 1.00 89.12 92 PHE A CA 1
ATOM 660 C C . PHE A 1 92 ? -16.943 -7.433 17.232 1.00 89.12 92 PHE A C 1
ATOM 662 O O . PHE A 1 92 ? -18.141 -7.407 17.525 1.00 89.12 92 PHE A O 1
ATOM 669 N N . ARG A 1 93 ? -16.036 -6.726 17.908 1.00 88.88 93 ARG A N 1
ATOM 670 C CA . ARG A 1 93 ? -16.352 -5.827 19.019 1.00 88.88 93 ARG A CA 1
ATOM 671 C C . ARG A 1 93 ? -15.749 -4.462 18.751 1.00 88.88 93 ARG A C 1
ATOM 673 O O . ARG A 1 93 ? -14.603 -4.361 18.326 1.00 88.88 93 ARG A O 1
ATOM 680 N N . THR A 1 94 ? -16.519 -3.416 19.031 1.00 87.56 94 THR A N 1
ATOM 681 C CA . THR A 1 94 ? -16.020 -2.042 18.984 1.00 87.56 94 THR A CA 1
ATOM 682 C C . THR A 1 94 ? -15.047 -1.815 20.144 1.00 87.56 94 THR A C 1
ATOM 684 O O . THR A 1 94 ? -15.454 -2.029 21.291 1.00 87.56 94 THR A O 1
ATOM 687 N N . PRO A 1 95 ? -13.803 -1.379 19.872 1.00 91.06 95 PRO A N 1
ATOM 688 C CA . PRO A 1 95 ? -12.836 -1.054 20.914 1.00 91.06 95 PRO A CA 1
ATOM 689 C C . PRO A 1 95 ? -13.345 0.052 21.834 1.00 91.06 95 PRO A C 1
ATOM 691 O O . PRO A 1 95 ? -13.934 1.034 21.367 1.00 91.06 95 PRO A O 1
ATOM 694 N N . LYS A 1 96 ? -13.126 -0.103 23.138 1.00 92.44 96 LYS A N 1
ATOM 695 C CA . LYS A 1 96 ? -13.598 0.867 24.141 1.00 92.44 96 LYS A CA 1
ATOM 696 C C . LYS A 1 96 ? -12.599 1.977 24.425 1.00 92.44 96 LYS A C 1
ATOM 698 O O . LYS A 1 96 ? -13.005 3.081 24.778 1.00 92.44 96 LYS A O 1
ATOM 703 N N . ASP A 1 97 ? -11.317 1.684 24.275 1.00 95.12 97 ASP A N 1
ATOM 704 C CA . ASP A 1 97 ? -10.210 2.575 24.599 1.00 95.12 97 ASP A CA 1
ATOM 705 C C . ASP A 1 97 ? -8.997 2.294 23.693 1.00 95.12 97 ASP A C 1
ATOM 707 O O . ASP A 1 97 ? -9.056 1.480 22.769 1.00 95.12 97 ASP A O 1
ATOM 711 N N . CYS A 1 98 ? -7.900 3.011 23.937 1.00 95.19 98 CYS A N 1
ATOM 712 C CA . CYS A 1 98 ? -6.648 2.848 23.201 1.00 95.19 98 CYS A CA 1
ATOM 713 C C . CYS A 1 98 ? -5.815 1.629 23.627 1.00 95.19 98 CYS A C 1
ATOM 715 O O . CYS A 1 98 ? -4.777 1.388 23.014 1.00 95.19 98 CYS A O 1
ATOM 717 N N . GLU A 1 99 ? -6.224 0.874 24.651 1.00 93.00 99 GLU A N 1
ATOM 718 C CA . GLU A 1 99 ? -5.605 -0.420 24.961 1.00 93.00 99 GLU A CA 1
ATOM 719 C C . GLU A 1 99 ? -6.131 -1.499 24.004 1.00 93.00 99 GLU A C 1
ATOM 721 O O . GLU A 1 99 ? -5.384 -2.386 23.591 1.00 93.00 99 GLU A O 1
ATOM 726 N N . GLU A 1 100 ? -7.402 -1.388 23.603 1.00 91.38 100 GLU A N 1
ATOM 727 C CA . GLU A 1 100 ? -8.043 -2.277 22.629 1.00 91.38 100 GLU A CA 1
ATOM 728 C C . GLU A 1 100 ? -7.923 -1.780 21.172 1.00 91.38 100 GLU A C 1
ATOM 730 O O . GLU A 1 100 ? -7.814 -2.595 20.250 1.00 91.38 100 GLU A O 1
ATOM 735 N N . LEU A 1 101 ? -7.971 -0.461 20.928 1.00 92.12 101 LEU A N 1
ATOM 736 C CA . LEU A 1 101 ? -7.972 0.100 19.571 1.00 92.12 101 LEU A CA 1
ATOM 737 C C . LEU A 1 101 ? -6.574 0.061 18.947 1.00 92.12 101 LEU A C 1
ATOM 739 O O . LEU A 1 101 ? -5.676 0.812 19.326 1.00 92.12 101 LEU A O 1
ATOM 743 N N . GLN A 1 102 ? -6.424 -0.752 17.905 1.00 91.19 102 GLN A N 1
ATOM 744 C CA . GLN A 1 102 ? -5.252 -0.724 17.037 1.00 91.19 102 GLN A CA 1
ATOM 745 C C . GLN A 1 102 ? -5.480 0.255 15.885 1.00 91.19 102 GLN A C 1
ATOM 747 O O . GLN A 1 102 ? -6.455 0.147 15.145 1.00 91.19 102 GLN A O 1
ATOM 752 N N . CYS A 1 103 ? -4.568 1.215 15.753 1.00 92.50 103 CYS A N 1
ATOM 753 C CA . CYS A 1 103 ? -4.537 2.155 14.644 1.00 92.50 103 CYS A CA 1
ATOM 754 C C . CYS A 1 103 ? -3.522 1.708 13.586 1.00 92.50 103 CYS A C 1
ATOM 756 O O . CYS A 1 103 ? -2.491 1.105 13.893 1.00 92.50 103 CYS A O 1
ATOM 758 N N . HIS A 1 104 ? -3.802 2.037 12.331 1.00 89.50 104 HIS A N 1
ATOM 759 C CA . HIS A 1 104 ? -3.049 1.597 11.161 1.00 89.50 104 HIS A CA 1
ATOM 760 C C . HIS A 1 104 ? -2.501 2.771 10.363 1.00 89.50 104 HIS A C 1
ATOM 762 O O . HIS A 1 104 ? -2.881 3.924 10.574 1.00 89.50 104 HIS A O 1
ATOM 768 N N . HIS A 1 105 ? -1.577 2.454 9.450 1.00 88.62 105 HIS A N 1
ATOM 769 C CA . HIS A 1 105 ? -0.874 3.426 8.603 1.00 88.62 105 HIS A CA 1
ATOM 770 C C . HIS A 1 105 ? -0.121 4.496 9.405 1.00 88.62 105 HIS A C 1
ATOM 772 O O . HIS A 1 105 ? -0.076 5.659 9.022 1.00 88.62 105 HIS A O 1
ATOM 778 N N . GLY A 1 106 ? 0.464 4.094 10.540 1.00 85.69 106 GLY A N 1
ATOM 779 C CA . GLY A 1 106 ? 1.269 4.973 11.394 1.00 85.69 106 GLY A CA 1
ATOM 780 C C . GLY A 1 106 ? 0.463 5.908 12.301 1.00 85.69 106 GLY A C 1
ATOM 781 O O . GLY A 1 106 ? 1.056 6.763 12.955 1.00 85.69 106 GLY A O 1
ATOM 782 N N . ALA A 1 107 ? -0.863 5.756 12.363 1.00 92.56 107 ALA A N 1
ATOM 783 C CA . ALA A 1 107 ? -1.686 6.506 13.304 1.00 92.56 107 ALA A CA 1
ATOM 784 C C . ALA A 1 107 ? -1.391 6.139 14.765 1.00 92.56 107 ALA A C 1
ATOM 786 O O . ALA A 1 107 ? -1.110 4.987 15.103 1.00 92.56 107 ALA A O 1
ATOM 787 N N . VAL A 1 108 ? -1.540 7.131 15.640 1.00 94.00 108 VAL A N 1
ATOM 788 C CA . VAL A 1 108 ? -1.425 6.988 17.093 1.00 94.00 108 VAL A CA 1
ATOM 789 C C . VAL A 1 108 ? -2.815 7.096 17.704 1.00 94.00 108 VAL A C 1
ATOM 791 O O . VAL A 1 108 ? -3.535 8.062 17.443 1.00 94.00 108 VAL A O 1
ATOM 794 N N . CYS A 1 109 ? -3.195 6.117 18.525 1.00 95.81 109 CYS A N 1
ATOM 795 C CA . CYS A 1 109 ? -4.461 6.184 19.246 1.00 95.81 109 CYS A CA 1
ATOM 796 C C . CYS A 1 109 ? -4.404 7.261 20.332 1.00 95.81 109 CYS A C 1
ATOM 798 O O . CYS A 1 109 ? -3.469 7.299 21.134 1.00 95.81 109 CYS A O 1
ATOM 800 N N . VAL A 1 110 ? -5.421 8.117 20.370 1.00 96.25 110 VAL A N 1
ATOM 801 C CA . VAL A 1 110 ? -5.614 9.131 21.409 1.00 96.25 110 VAL A CA 1
ATOM 802 C C . VAL A 1 110 ? -7.060 9.117 21.894 1.00 96.25 110 VAL A C 1
ATOM 804 O O . VAL A 1 110 ? -7.982 8.835 21.133 1.00 96.25 110 VAL A O 1
ATOM 807 N N . THR A 1 111 ? -7.279 9.454 23.162 1.00 96.06 111 THR A N 1
ATOM 808 C CA . THR A 1 111 ? -8.630 9.566 23.723 1.00 96.06 111 THR A CA 1
ATOM 809 C C . THR A 1 111 ? -9.165 10.975 23.493 1.00 96.06 111 THR A C 1
ATOM 811 O O . THR A 1 111 ? -8.589 11.955 23.971 1.00 96.06 111 THR A O 1
ATOM 814 N N . ALA A 1 112 ? -10.274 11.091 22.765 1.00 93.94 112 ALA A N 1
ATOM 815 C CA . ALA A 1 112 ? -10.969 12.356 22.569 1.00 93.94 112 ALA A CA 1
ATOM 816 C C . ALA A 1 112 ? -11.517 12.907 23.898 1.00 93.94 112 ALA A C 1
ATOM 818 O O . ALA A 1 112 ? -11.706 12.175 24.870 1.00 93.94 112 ALA A O 1
ATOM 819 N N . SER A 1 113 ? -11.872 14.194 23.932 1.00 93.12 113 SER A N 1
ATOM 820 C CA . SER A 1 113 ? -12.505 14.819 25.108 1.00 93.12 113 SER A CA 1
ATOM 821 C C . SER A 1 113 ? -13.836 14.170 25.514 1.00 93.12 113 SER A C 1
ATOM 823 O O . SER A 1 113 ? -14.254 14.290 26.662 1.00 93.12 113 SER A O 1
ATOM 825 N N . SER A 1 114 ? -14.486 13.455 24.593 1.00 91.31 114 SER A N 1
ATOM 826 C CA . SER A 1 114 ? -15.687 12.647 24.827 1.00 91.31 114 SER A CA 1
ATOM 827 C C . SER A 1 114 ? -15.414 11.273 25.457 1.00 91.31 114 SER A C 1
ATOM 829 O O . SER A 1 114 ? -16.363 10.544 25.729 1.00 91.31 114 SER A O 1
ATOM 831 N N . GLY A 1 115 ? -14.148 10.896 25.666 1.00 91.69 115 GLY A N 1
ATOM 832 C CA . GLY A 1 115 ? -13.747 9.571 26.151 1.00 91.69 115 GLY A CA 1
ATOM 833 C C . GLY A 1 115 ? -13.642 8.496 25.062 1.00 91.69 115 GLY A C 1
ATOM 834 O O . GLY A 1 115 ? -13.345 7.352 25.378 1.00 91.69 115 GLY A O 1
ATOM 835 N N . ILE A 1 116 ? -13.873 8.845 23.793 1.00 92.38 116 ILE A N 1
ATOM 836 C CA . ILE A 1 116 ? -13.836 7.907 22.660 1.00 92.38 116 ILE A CA 1
ATOM 837 C C . ILE A 1 116 ? -12.391 7.764 22.146 1.00 92.38 116 ILE A C 1
ATOM 839 O O . ILE A 1 116 ? -11.748 8.794 21.913 1.00 92.38 116 ILE A O 1
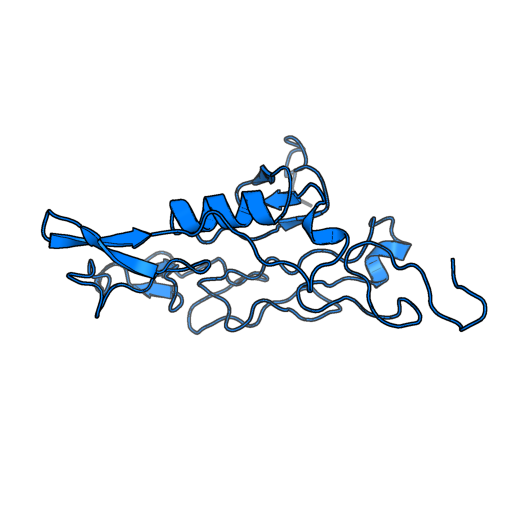ATOM 843 N N . PRO A 1 117 ? -11.874 6.540 21.929 1.00 95.50 117 PRO A N 1
ATOM 844 C CA . PRO A 1 117 ? -10.570 6.345 21.305 1.00 95.50 117 PRO A CA 1
ATOM 845 C C . PRO A 1 117 ? -10.639 6.673 19.807 1.00 95.50 117 PRO A C 1
ATOM 847 O O . PRO A 1 117 ? -11.530 6.206 19.095 1.00 95.50 117 PRO A O 1
ATOM 850 N N . ILE A 1 118 ? -9.702 7.485 19.321 1.00 94.44 118 ILE A N 1
ATOM 851 C CA . ILE A 1 118 ? -9.600 7.880 17.912 1.00 94.44 118 ILE A CA 1
ATOM 852 C C . ILE A 1 118 ? -8.170 7.691 17.404 1.00 94.44 118 ILE A C 1
ATOM 854 O O . ILE A 1 118 ? -7.205 7.877 18.142 1.00 94.44 118 ILE A O 1
ATOM 858 N N . CYS A 1 119 ? -8.030 7.363 16.122 1.00 94.94 119 CYS A N 1
ATOM 859 C CA . CYS A 1 119 ? -6.732 7.262 15.463 1.00 94.94 119 CYS A CA 1
ATOM 860 C C . CYS A 1 119 ? -6.321 8.624 14.904 1.00 94.94 119 CYS A C 1
ATOM 862 O O . CYS A 1 119 ? -6.941 9.124 13.966 1.00 94.94 119 CYS A O 1
ATOM 864 N N . ASN A 1 120 ? -5.281 9.225 15.481 1.00 94.94 120 ASN A N 1
ATOM 865 C CA . ASN A 1 120 ? -4.725 10.486 15.010 1.00 94.94 120 ASN A CA 1
ATOM 866 C C . ASN A 1 120 ? -3.564 10.236 14.039 1.00 94.94 120 ASN A C 1
ATOM 868 O O . ASN A 1 120 ? -2.666 9.446 14.331 1.00 94.94 120 ASN A O 1
ATOM 872 N N . CYS A 1 121 ? -3.568 10.926 12.902 1.00 91.62 121 CYS A N 1
ATOM 873 C CA . CYS 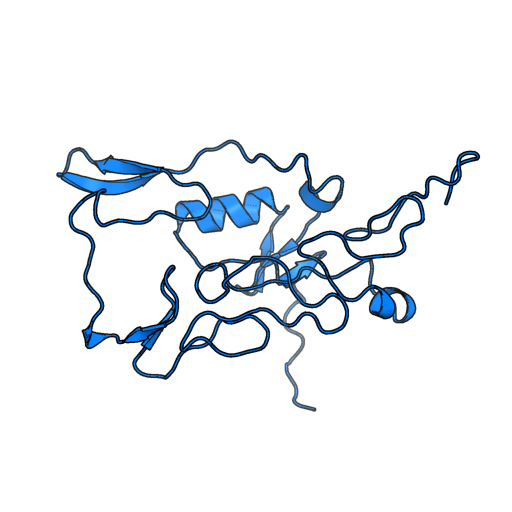A 1 121 ? -2.581 10.756 11.837 1.00 91.62 121 CYS A CA 1
ATOM 874 C C . CYS A 1 121 ? -1.580 11.909 11.814 1.00 91.62 121 CYS A C 1
ATOM 876 O O . CYS A 1 121 ? -1.955 13.063 12.012 1.00 91.62 121 CYS A O 1
ATOM 878 N N . SER A 1 122 ? -0.313 11.596 11.535 1.00 86.50 122 SER A N 1
ATOM 879 C CA . SER A 1 122 ? 0.701 12.613 11.248 1.00 86.50 122 SER A CA 1
ATOM 880 C C . SER A 1 122 ? 0.479 13.218 9.859 1.00 86.50 122 SER A C 1
ATOM 882 O O . SER A 1 122 ? 0.084 12.517 8.925 1.00 86.50 122 SER A O 1
ATOM 884 N N . GLU A 1 123 ? 0.780 14.508 9.706 1.00 76.31 123 GLU A N 1
ATOM 885 C CA . GLU A 1 123 ? 0.845 15.154 8.389 1.00 76.31 123 GLU A CA 1
ATOM 886 C C . GLU A 1 123 ? 2.156 14.832 7.651 1.00 76.31 123 GLU A C 1
ATOM 888 O O . GLU A 1 123 ? 2.237 14.978 6.429 1.00 76.31 123 GLU A O 1
ATOM 893 N N . GLU A 1 124 ? 3.169 14.346 8.371 1.00 78.81 124 GLU A N 1
ATOM 894 C CA . GLU A 1 124 ? 4.467 13.984 7.810 1.00 78.81 124 GLU A CA 1
ATOM 895 C C . GLU A 1 124 ? 4.493 12.520 7.363 1.00 78.81 124 GLU A C 1
ATOM 897 O O . GLU A 1 124 ? 4.269 11.597 8.146 1.00 78.81 124 GLU A O 1
ATOM 902 N N . CYS A 1 125 ? 4.815 12.316 6.089 1.00 75.56 125 CYS A N 1
ATOM 903 C CA . CYS A 1 125 ? 5.107 11.012 5.514 1.00 75.56 125 CYS A CA 1
ATOM 904 C C . CYS A 1 125 ? 6.625 10.798 5.445 1.00 75.56 125 CYS A C 1
ATOM 906 O O . CYS A 1 125 ? 7.320 11.633 4.869 1.00 75.56 125 CYS A O 1
ATOM 908 N N . SER A 1 126 ? 7.143 9.664 5.930 1.00 68.69 126 SER A N 1
ATOM 909 C CA . SER A 1 126 ? 8.553 9.285 5.739 1.00 68.69 126 SER A CA 1
ATOM 910 C C . SER A 1 126 ? 8.669 8.175 4.690 1.00 68.69 126 SER A C 1
ATOM 912 O O . SER A 1 126 ? 8.239 7.046 4.920 1.00 68.69 126 SER A O 1
ATOM 914 N N . PHE A 1 127 ? 9.243 8.495 3.526 1.00 65.44 127 PHE A N 1
ATOM 915 C CA . PHE A 1 127 ? 9.431 7.554 2.410 1.00 65.44 127 PHE A CA 1
ATOM 916 C C . PHE A 1 127 ? 10.853 7.548 1.854 1.00 65.44 127 PHE A C 1
ATOM 918 O O . PHE A 1 127 ? 11.061 7.200 0.690 1.00 65.44 127 PHE A O 1
ATOM 925 N N . ASP A 1 128 ? 11.845 7.874 2.680 1.00 60.03 128 ASP A N 1
ATOM 926 C CA . ASP A 1 128 ? 13.244 7.967 2.244 1.00 60.03 128 ASP A CA 1
ATOM 927 C C . ASP A 1 128 ? 13.731 6.673 1.557 1.00 60.03 128 ASP A C 1
ATOM 929 O O . ASP A 1 128 ? 14.590 6.703 0.677 1.00 60.03 128 ASP A O 1
ATOM 933 N N . HIS A 1 129 ? 13.122 5.527 1.887 1.00 63.97 129 HIS A N 1
ATOM 934 C CA . HIS A 1 129 ? 13.423 4.220 1.301 1.00 63.97 129 HIS A CA 1
ATOM 935 C C . HIS A 1 129 ? 12.785 3.935 -0.074 1.00 63.97 129 HIS A C 1
ATOM 937 O O . HIS A 1 129 ? 13.223 3.001 -0.745 1.00 63.97 129 HIS A O 1
ATOM 943 N N . LEU A 1 130 ? 11.771 4.691 -0.517 1.00 62.41 130 LEU A N 1
ATOM 944 C CA . LEU A 1 130 ? 11.074 4.454 -1.797 1.00 62.41 130 LEU A CA 1
ATOM 945 C C . LEU A 1 130 ? 11.669 5.240 -2.978 1.00 62.41 130 LEU A C 1
ATOM 947 O O . LEU A 1 130 ? 11.312 4.981 -4.133 1.00 62.41 130 LEU A O 1
ATOM 951 N N . GLY A 1 131 ? 12.585 6.177 -2.713 1.00 70.94 131 GLY A N 1
ATOM 952 C CA . GLY A 1 131 ? 13.249 6.982 -3.739 1.00 70.94 131 GLY A CA 1
ATOM 953 C C . GLY A 1 131 ? 12.250 7.661 -4.683 1.00 70.94 131 GLY A C 1
ATOM 954 O O . GLY A 1 131 ? 11.256 8.229 -4.243 1.00 70.94 131 GLY A O 1
ATOM 955 N N . ILE A 1 132 ? 12.486 7.555 -5.997 1.00 68.69 132 ILE A N 1
ATOM 956 C CA . ILE A 1 132 ? 11.651 8.184 -7.043 1.00 68.69 132 ILE A CA 1
ATOM 957 C C . ILE A 1 132 ? 10.171 7.772 -6.934 1.00 68.69 132 ILE A C 1
ATOM 959 O O . ILE A 1 132 ? 9.292 8.565 -7.257 1.00 68.69 132 ILE A O 1
ATOM 963 N N . VAL A 1 133 ? 9.868 6.557 -6.458 1.00 74.62 133 VAL A N 1
ATOM 964 C CA . VAL A 1 133 ? 8.485 6.050 -6.405 1.00 74.62 133 VAL A CA 1
ATOM 965 C C . VAL A 1 133 ? 7.638 6.782 -5.358 1.00 74.62 133 VAL A C 1
ATOM 967 O O . VAL A 1 133 ? 6.416 6.811 -5.482 1.00 74.62 133 VAL A O 1
ATOM 970 N N . ALA A 1 134 ? 8.263 7.418 -4.362 1.00 76.81 134 ALA A N 1
ATOM 971 C CA . ALA A 1 134 ? 7.555 8.164 -3.324 1.00 76.81 134 ALA A CA 1
ATOM 972 C C . ALA A 1 134 ? 6.724 9.333 -3.879 1.00 76.81 134 ALA A C 1
ATOM 974 O O . ALA A 1 134 ? 5.689 9.655 -3.301 1.00 76.81 134 ALA A O 1
ATOM 975 N N . GLU A 1 135 ? 7.154 9.939 -4.992 1.00 80.69 135 GLU A N 1
ATOM 976 C CA . GLU A 1 135 ? 6.531 11.126 -5.597 1.00 80.69 135 GLU A CA 1
ATOM 977 C C . GLU A 1 135 ? 5.701 10.814 -6.851 1.00 80.69 135 GLU A C 1
ATOM 979 O O . GLU A 1 135 ? 5.042 11.695 -7.398 1.00 80.69 135 GLU A O 1
ATOM 984 N N . MET A 1 136 ? 5.717 9.566 -7.323 1.00 87.75 136 MET A N 1
ATOM 985 C CA . MET A 1 136 ? 4.987 9.173 -8.526 1.00 87.75 136 MET A CA 1
ATOM 986 C C . MET A 1 136 ? 3.498 8.985 -8.254 1.00 87.75 136 MET A C 1
ATOM 988 O O . MET A 1 136 ? 3.124 8.339 -7.277 1.00 87.75 136 MET A O 1
ATOM 992 N N . THR A 1 137 ? 2.666 9.429 -9.198 1.00 93.88 137 THR A N 1
ATOM 993 C CA . THR A 1 137 ? 1.232 9.112 -9.247 1.00 93.88 137 THR A CA 1
ATOM 994 C C . THR A 1 137 ? 0.992 7.614 -9.170 1.00 93.88 137 THR A C 1
ATOM 996 O O . THR A 1 137 ? 1.725 6.824 -9.776 1.00 93.88 137 THR A O 1
ATOM 999 N N . ILE A 1 138 ? -0.044 7.227 -8.429 1.00 93.50 138 ILE A N 1
ATOM 1000 C CA . ILE A 1 138 ? -0.329 5.828 -8.137 1.00 93.50 138 ILE A CA 1
ATOM 1001 C C . ILE A 1 138 ? -1.827 5.536 -8.130 1.00 93.50 138 ILE A C 1
ATOM 1003 O O . ILE A 1 138 ? -2.638 6.358 -7.695 1.00 93.50 138 ILE A O 1
ATOM 1007 N N . CYS A 1 139 ? -2.194 4.349 -8.601 1.00 95.56 139 CYS A N 1
ATOM 1008 C CA . CYS A 1 139 ? -3.554 3.850 -8.523 1.00 95.56 139 CYS A CA 1
ATOM 1009 C C . CYS A 1 139 ? -3.736 3.093 -7.210 1.00 95.56 139 CYS A C 1
ATOM 1011 O O . CYS A 1 139 ? -2.955 2.188 -6.905 1.00 95.56 139 CYS A O 1
ATOM 1013 N N . GLY A 1 140 ? -4.756 3.458 -6.440 1.00 96.12 140 GLY A N 1
ATOM 1014 C CA . GLY A 1 140 ? -5.176 2.730 -5.254 1.00 96.12 140 GLY A CA 1
ATOM 1015 C C . GLY A 1 140 ? -5.983 1.480 -5.598 1.00 96.12 140 GLY A C 1
ATOM 1016 O O . GLY A 1 140 ? -6.593 1.369 -6.661 1.00 96.12 140 GLY A O 1
ATOM 1017 N N . SER A 1 141 ? -6.004 0.536 -4.665 1.00 95.94 141 SER A N 1
ATOM 1018 C CA . SER A 1 141 ? -6.889 -0.643 -4.687 1.00 95.94 141 SER A CA 1
ATOM 1019 C C . SER A 1 141 ? -8.377 -0.281 -4.644 1.00 95.94 141 SER A C 1
ATOM 1021 O O . SER A 1 141 ? -9.208 -1.077 -5.068 1.00 95.94 141 SER A O 1
ATOM 1023 N N . ASP A 1 142 ? -8.717 0.937 -4.221 1.00 94.94 142 ASP A N 1
ATOM 1024 C CA . ASP A 1 142 ? -10.063 1.509 -4.312 1.00 94.94 142 ASP A CA 1
ATOM 1025 C C . ASP A 1 142 ? -10.423 2.016 -5.724 1.00 94.94 142 ASP A C 1
ATOM 1027 O O . ASP A 1 142 ? -11.512 2.548 -5.941 1.00 94.94 142 ASP A O 1
ATOM 1031 N N . GLY A 1 143 ? -9.512 1.883 -6.694 1.00 95.25 143 GLY A N 1
ATOM 1032 C CA . GLY A 1 143 ? -9.692 2.372 -8.059 1.00 95.25 143 GLY A CA 1
ATOM 1033 C C . GLY A 1 143 ? -9.549 3.889 -8.200 1.00 95.25 143 GLY A C 1
ATOM 1034 O O . GLY A 1 143 ? -9.821 4.429 -9.278 1.00 95.25 143 GLY A O 1
ATOM 1035 N N . LYS A 1 144 ? -9.103 4.596 -7.154 1.00 95.81 144 LYS A N 1
ATOM 1036 C CA . LYS A 1 144 ? -8.840 6.035 -7.195 1.00 95.81 144 LYS A CA 1
ATOM 1037 C C . LYS A 1 144 ? -7.369 6.313 -7.477 1.00 95.81 144 LYS A C 1
ATOM 1039 O O . LYS A 1 144 ? -6.462 5.654 -6.980 1.00 95.81 144 LYS A O 1
ATOM 1044 N N . THR A 1 145 ? -7.125 7.336 -8.289 1.00 96.06 145 THR A N 1
ATOM 1045 C CA . THR A 1 145 ? -5.767 7.833 -8.524 1.00 96.06 145 THR A CA 1
ATOM 1046 C C . THR A 1 145 ? -5.364 8.806 -7.425 1.00 96.06 145 THR A C 1
ATOM 1048 O O . THR A 1 145 ? -6.119 9.722 -7.095 1.00 96.06 145 THR A O 1
ATOM 1051 N N . TYR A 1 146 ? -4.157 8.623 -6.904 1.00 94.19 146 TYR A N 1
ATOM 1052 C CA . TYR A 1 146 ? -3.530 9.483 -5.913 1.00 94.19 146 TYR A CA 1
ATOM 1053 C C . TYR A 1 146 ? -2.297 10.145 -6.514 1.00 94.19 146 TYR A C 1
ATOM 1055 O O . TYR A 1 146 ? -1.547 9.509 -7.258 1.00 94.19 146 TYR A O 1
ATOM 1063 N N . ASP A 1 147 ? -2.068 11.410 -6.153 1.00 93.00 147 ASP A N 1
ATOM 1064 C CA . ASP A 1 147 ? -0.929 12.194 -6.646 1.00 93.00 147 ASP A CA 1
ATOM 1065 C C . ASP A 1 147 ? 0.401 11.488 -6.392 1.00 93.00 147 ASP A C 1
ATOM 1067 O O . ASP A 1 147 ? 1.293 11.548 -7.234 1.00 93.00 147 ASP A O 1
ATOM 1071 N N . ASN A 1 148 ? 0.508 10.813 -5.241 1.00 90.56 148 ASN A N 1
ATOM 1072 C CA . ASN A 1 148 ? 1.645 9.995 -4.861 1.00 90.56 148 ASN A CA 1
ATOM 1073 C C . ASN A 1 148 ? 1.330 9.030 -3.703 1.00 90.56 148 ASN A C 1
ATOM 1075 O O . ASN A 1 148 ? 0.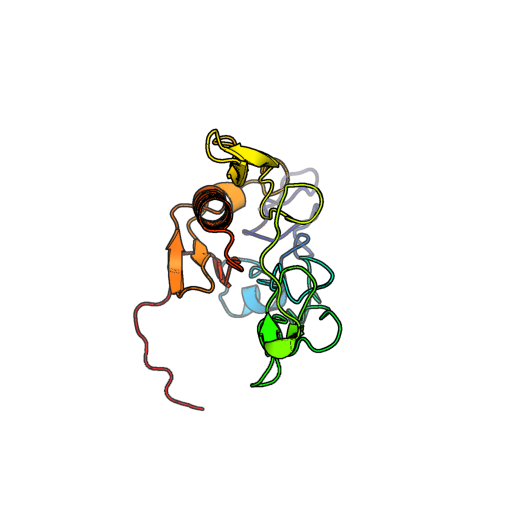229 9.042 -3.141 1.00 90.56 148 ASN A O 1
ATOM 1079 N N . MET A 1 149 ? 2.316 8.207 -3.325 1.00 88.94 149 MET A N 1
ATOM 1080 C CA . MET A 1 149 ? 2.187 7.231 -2.235 1.00 88.94 149 MET A CA 1
ATOM 1081 C C . MET A 1 149 ? 1.842 7.886 -0.891 1.00 88.94 149 MET A C 1
ATOM 1083 O O . MET A 1 149 ? 1.062 7.327 -0.123 1.00 88.94 149 MET A O 1
ATOM 1087 N N . CYS A 1 150 ? 2.368 9.083 -0.613 1.00 89.44 150 CYS A N 1
ATOM 1088 C CA . CYS A 1 150 ? 2.037 9.807 0.613 1.00 89.44 150 CYS A CA 1
ATOM 1089 C C . CYS A 1 150 ? 0.563 10.180 0.672 1.00 89.44 150 CYS A C 1
ATOM 1091 O O . CYS A 1 150 ? -0.076 9.956 1.695 1.00 89.44 150 CYS A O 1
ATOM 1093 N N . LYS A 1 151 ? -0.018 10.669 -0.425 1.00 91.62 151 LYS A N 1
ATOM 1094 C CA . LYS A 1 151 ? -1.453 10.974 -0.463 1.00 91.62 151 LYS A CA 1
ATOM 1095 C C . LYS A 1 151 ? -2.324 9.731 -0.328 1.00 91.62 151 LYS A C 1
ATOM 1097 O O . LYS A 1 151 ? -3.350 9.802 0.346 1.00 91.62 151 LYS A O 1
ATOM 1102 N N . LEU A 1 152 ? -1.899 8.603 -0.894 1.00 93.00 152 LEU A N 1
ATOM 1103 C CA . LEU A 1 152 ? -2.571 7.320 -0.688 1.00 93.00 152 LEU A CA 1
ATOM 1104 C C . LEU A 1 152 ? -2.539 6.915 0.793 1.00 93.00 152 LEU A C 1
ATOM 1106 O O . LEU A 1 152 ? -3.590 6.653 1.374 1.00 93.00 152 LEU A O 1
ATOM 1110 N N . GLN A 1 153 ? -1.365 6.926 1.429 1.00 89.94 153 GLN A N 1
ATOM 1111 C CA . GLN A 1 153 ? -1.226 6.524 2.832 1.00 89.94 153 GLN A CA 1
ATOM 1112 C C . GLN A 1 153 ? -1.876 7.499 3.815 1.00 89.94 153 GLN A C 1
ATOM 1114 O O . GLN A 1 153 ? -2.487 7.052 4.779 1.00 89.94 153 GLN A O 1
ATOM 1119 N N . GLN A 1 154 ? -1.809 8.810 3.575 1.00 91.00 154 GLN A N 1
ATOM 1120 C CA . GLN A 1 154 ? -2.519 9.804 4.388 1.00 91.00 154 GLN A CA 1
ATOM 1121 C C . GLN A 1 154 ? -4.022 9.537 4.365 1.00 91.00 154 GLN A C 1
ATOM 1123 O O . GLN A 1 154 ? -4.661 9.515 5.414 1.00 91.00 154 GLN A O 1
ATOM 1128 N N . PHE A 1 155 ? -4.582 9.266 3.185 1.00 93.56 155 PHE A N 1
ATOM 1129 C CA . PHE A 1 155 ? -5.992 8.917 3.059 1.00 93.56 155 PHE A CA 1
ATOM 1130 C C . PHE A 1 155 ? -6.315 7.598 3.777 1.00 93.56 155 PHE A C 1
ATOM 1132 O O . PHE A 1 155 ? -7.278 7.533 4.541 1.00 93.56 155 PHE A O 1
ATOM 1139 N N . ALA A 1 156 ? -5.480 6.571 3.597 1.00 93.94 156 ALA A N 1
ATOM 1140 C CA . ALA A 1 156 ? -5.618 5.292 4.289 1.00 93.94 156 ALA A CA 1
ATOM 1141 C C . ALA A 1 156 ? -5.571 5.453 5.819 1.00 93.94 156 ALA A C 1
ATOM 1143 O O . ALA A 1 156 ? -6.379 4.854 6.525 1.00 93.94 156 ALA A O 1
ATOM 1144 N N . CYS A 1 157 ? -4.676 6.302 6.329 1.00 93.06 157 CYS A N 1
ATOM 1145 C CA . CYS A 1 157 ? -4.534 6.617 7.745 1.00 93.06 157 CYS A CA 1
ATOM 1146 C C . CYS A 1 157 ? -5.766 7.342 8.285 1.00 93.06 157 CYS A C 1
ATOM 1148 O O . CYS A 1 157 ? -6.388 6.872 9.237 1.00 93.06 157 CYS A O 1
ATOM 1150 N N . MET A 1 158 ? -6.157 8.461 7.668 1.00 92.50 158 MET A N 1
ATOM 1151 C CA . MET A 1 158 ? -7.262 9.293 8.161 1.00 92.50 158 MET A CA 1
ATOM 1152 C C . MET A 1 158 ? -8.593 8.538 8.203 1.00 92.50 158 MET A C 1
ATOM 1154 O O . MET A 1 158 ? -9.449 8.845 9.029 1.00 92.50 158 MET A O 1
ATOM 1158 N N . HIS A 1 159 ? -8.759 7.546 7.327 1.00 93.50 159 HIS A N 1
ATOM 1159 C CA . HIS A 1 159 ? -9.974 6.742 7.230 1.00 93.50 159 HIS A CA 1
ATOM 1160 C C . HIS A 1 159 ? -9.827 5.311 7.768 1.00 93.50 159 HIS A C 1
ATOM 1162 O O . HIS A 1 159 ? -10.805 4.570 7.749 1.00 93.50 159 HIS A O 1
ATOM 1168 N N . GLN A 1 160 ? -8.642 4.925 8.255 1.00 92.44 160 GLN A N 1
ATOM 1169 C CA . GLN A 1 160 ? -8.326 3.577 8.753 1.00 92.44 160 GLN A CA 1
ATOM 1170 C C . GLN A 1 160 ? -8.741 2.456 7.777 1.00 92.44 160 GLN A C 1
ATOM 1172 O O . GLN A 1 160 ? -9.341 1.455 8.165 1.00 92.44 160 GLN A O 1
ATOM 1177 N N . LEU A 1 161 ? -8.431 2.638 6.491 1.00 93.62 161 LEU A N 1
ATOM 1178 C CA . LEU A 1 161 ? -8.831 1.731 5.410 1.00 93.62 161 LEU A CA 1
ATOM 1179 C C . LEU A 1 161 ? -7.725 0.743 5.048 1.00 93.62 161 LEU A C 1
ATOM 1181 O O . LEU A 1 161 ? -6.546 1.088 5.095 1.00 93.62 161 LEU A O 1
ATOM 1185 N N . ASP A 1 162 ? -8.100 -0.437 4.559 1.00 95.19 162 ASP A N 1
ATOM 1186 C CA . ASP A 1 162 ? -7.180 -1.343 3.863 1.00 95.19 162 ASP A CA 1
ATOM 1187 C C . ASP A 1 162 ? -6.899 -0.853 2.432 1.00 95.19 162 ASP A C 1
ATOM 1189 O O . ASP A 1 162 ? -7.302 -1.461 1.444 1.00 95.19 162 ASP A O 1
ATOM 1193 N N . LEU A 1 163 ? -6.277 0.320 2.317 1.00 95.25 163 LEU A N 1
ATOM 1194 C CA . LEU A 1 163 ? -5.956 0.949 1.042 1.00 95.25 163 LEU A CA 1
ATOM 1195 C C . LEU A 1 163 ? -4.470 0.776 0.732 1.00 95.25 163 LEU A C 1
ATOM 1197 O O . LEU A 1 163 ? -3.598 1.300 1.425 1.00 95.25 163 LEU A O 1
ATOM 1201 N N . VAL A 1 164 ? -4.202 0.064 -0.355 1.00 95.31 164 VAL A N 1
ATOM 1202 C CA . VAL A 1 164 ? -2.855 -0.296 -0.814 1.00 95.31 164 VAL A CA 1
ATOM 1203 C C . VAL A 1 164 ? -2.639 0.105 -2.277 1.00 95.31 164 VAL A C 1
ATOM 1205 O O . VAL A 1 164 ? -3.616 0.219 -3.026 1.00 95.31 164 VAL A O 1
ATOM 1208 N N . PRO A 1 165 ? -1.386 0.325 -2.714 1.00 94.62 165 PRO A N 1
ATOM 1209 C CA . PRO A 1 165 ? -1.084 0.632 -4.108 1.00 94.62 165 PRO A CA 1
ATOM 1210 C C . PRO A 1 165 ? -1.370 -0.562 -5.027 1.00 94.62 165 PRO A C 1
ATOM 1212 O O . PRO A 1 165 ? -0.825 -1.646 -4.823 1.00 94.62 165 PRO A O 1
ATOM 1215 N N . ALA A 1 166 ? -2.179 -0.354 -6.063 1.00 94.94 166 ALA A N 1
ATOM 1216 C CA . ALA A 1 166 ? -2.526 -1.374 -7.050 1.00 94.94 166 ALA A CA 1
ATOM 1217 C C . ALA A 1 166 ? -1.571 -1.362 -8.252 1.00 94.94 166 ALA A C 1
ATOM 1219 O O . ALA A 1 166 ? -1.017 -2.395 -8.622 1.00 94.94 166 ALA A O 1
ATOM 1220 N N . THR A 1 167 ? -1.343 -0.191 -8.853 1.00 92.94 167 THR A N 1
ATOM 1221 C CA . THR A 1 167 ? -0.451 -0.025 -10.012 1.00 92.94 167 THR A CA 1
ATOM 1222 C C . THR A 1 167 ? 0.268 1.312 -9.953 1.00 92.94 167 THR A C 1
ATOM 1224 O O . THR A 1 167 ? -0.254 2.282 -9.405 1.00 92.94 167 THR A O 1
ATOM 1227 N N . LEU A 1 168 ? 1.452 1.393 -10.564 1.00 91.38 168 LEU A N 1
ATOM 1228 C CA . LEU A 1 168 ? 2.100 2.685 -10.807 1.00 91.38 168 LEU A CA 1
ATOM 1229 C C . LEU A 1 168 ? 1.308 3.487 -11.852 1.00 91.38 168 LEU A C 1
ATOM 1231 O O . LEU A 1 168 ? 0.812 2.915 -12.822 1.00 91.38 168 LEU A O 1
ATOM 1235 N N . GLY A 1 169 ? 1.235 4.807 -11.685 1.00 92.25 169 GLY A N 1
ATOM 1236 C CA . GLY A 1 169 ? 0.513 5.708 -12.583 1.00 92.25 169 GLY A CA 1
ATOM 1237 C C . GLY A 1 169 ? -0.965 5.885 -12.228 1.00 92.25 169 GLY A C 1
ATOM 1238 O O . GLY A 1 169 ? -1.393 5.618 -11.112 1.00 92.25 169 GLY A O 1
ATOM 1239 N N . ILE A 1 170 ? -1.746 6.385 -13.186 1.00 93.62 170 ILE A N 1
ATOM 1240 C CA . ILE A 1 170 ? -3.188 6.606 -13.021 1.00 93.62 170 ILE A CA 1
ATOM 1241 C C . ILE A 1 170 ? -3.958 5.280 -12.998 1.00 93.62 170 ILE A C 1
ATOM 1243 O O . ILE A 1 170 ? -3.541 4.302 -13.620 1.00 93.62 170 ILE A O 1
ATOM 1247 N N . CYS A 1 171 ? -5.119 5.255 -12.348 1.00 94.12 171 CYS A N 1
ATOM 1248 C CA . CYS A 1 171 ? -6.028 4.124 -12.486 1.00 94.12 171 CYS A CA 1
ATOM 1249 C C . CYS A 1 171 ? -6.571 4.050 -13.918 1.00 94.12 171 CYS A C 1
ATOM 1251 O O . CYS A 1 171 ? -6.924 5.088 -14.492 1.00 94.12 171 CYS A O 1
ATOM 1253 N N . PRO A 1 172 ? -6.668 2.847 -14.507 1.00 87.19 172 PRO A N 1
ATOM 1254 C CA . PRO A 1 172 ? -7.281 2.687 -15.813 1.00 87.19 172 PRO A CA 1
ATOM 1255 C C . PRO A 1 172 ? -8.735 3.161 -15.743 1.00 87.19 172 PRO A C 1
ATOM 1257 O O . PRO A 1 172 ? -9.534 2.676 -14.945 1.00 87.19 172 PRO A O 1
ATOM 1260 N N . GLN A 1 173 ? -9.083 4.138 -16.577 1.00 77.12 173 GLN A N 1
ATOM 1261 C CA . GLN A 1 173 ? -10.446 4.649 -16.656 1.00 77.12 173 GLN A CA 1
ATOM 1262 C C . GLN A 1 173 ? -11.337 3.595 -17.308 1.00 77.12 173 GLN A C 1
ATOM 1264 O O . GLN A 1 173 ? -11.260 3.417 -18.519 1.00 77.12 173 GLN A O 1
ATOM 1269 N N . GLY A 1 174 ? -12.157 2.895 -16.516 1.00 61.19 174 GLY A N 1
ATOM 1270 C CA . GLY A 1 174 ? -13.348 2.180 -16.985 1.00 61.19 174 GLY A CA 1
ATOM 1271 C C . GLY A 1 174 ? -13.200 1.378 -18.283 1.00 61.19 174 GLY A C 1
ATOM 1272 O O . GLY A 1 174 ? -14.129 1.372 -19.089 1.00 61.19 174 GLY A O 1
ATOM 1273 N N . ILE A 1 175 ? -12.071 0.696 -18.510 1.00 45.03 175 ILE A N 1
ATOM 1274 C CA . ILE A 1 175 ? -12.029 -0.334 -19.546 1.00 45.03 175 ILE A CA 1
ATOM 1275 C C . ILE A 1 175 ? -12.726 -1.542 -18.939 1.00 45.03 175 ILE A C 1
ATOM 1277 O O . ILE A 1 175 ? -12.186 -2.198 -18.054 1.00 45.03 175 ILE A O 1
ATOM 1281 N N . LEU A 1 176 ? -13.965 -1.744 -19.383 1.00 41.19 176 LEU A N 1
ATOM 1282 C CA . LEU A 1 176 ? -14.755 -2.966 -19.288 1.00 41.19 176 LEU A CA 1
ATOM 1283 C C . LEU A 1 176 ? -13.889 -4.182 -18.924 1.00 41.19 176 LEU A C 1
ATOM 1285 O O . LEU A 1 176 ? -13.120 -4.668 -19.755 1.00 41.19 176 LEU A O 1
ATOM 1289 N N . TYR A 1 177 ? -14.071 -4.699 -17.706 1.00 40.59 177 TYR A N 1
ATOM 1290 C CA . TYR A 1 177 ? -13.814 -6.104 -17.406 1.00 40.59 177 TYR A CA 1
ATOM 1291 C C . TYR A 1 177 ? -14.759 -6.937 -18.280 1.00 40.59 177 TYR A C 1
ATOM 1293 O O . TYR A 1 177 ? -15.807 -7.389 -17.829 1.00 40.59 177 TYR A O 1
ATOM 1301 N N . ASN A 1 178 ? -14.422 -7.106 -19.555 1.00 34.69 178 ASN A N 1
ATOM 1302 C CA . ASN A 1 178 ? -14.903 -8.252 -20.295 1.00 34.69 178 ASN A CA 1
ATOM 1303 C C . ASN A 1 178 ? -13.936 -9.388 -20.005 1.00 34.69 178 ASN A C 1
ATOM 1305 O O . ASN A 1 178 ? -12.763 -9.345 -20.369 1.00 34.69 178 ASN A O 1
ATOM 1309 N N . SER A 1 179 ? -14.487 -10.363 -19.296 1.00 38.69 179 SER A N 1
ATOM 1310 C CA . SER A 1 179 ? -13.988 -11.712 -19.114 1.00 38.69 179 SER A CA 1
ATOM 1311 C C . SER A 1 179 ? -13.229 -12.218 -20.342 1.00 38.69 179 SER A C 1
ATOM 1313 O O . SER A 1 179 ? -13.776 -12.233 -21.447 1.00 38.69 179 SER A O 1
ATOM 1315 N N . LEU A 1 180 ? -12.009 -12.692 -20.108 1.00 35.06 180 LEU A N 1
ATOM 1316 C CA . LEU A 1 180 ? -11.382 -13.768 -20.869 1.00 35.06 180 LEU A CA 1
ATOM 1317 C C . LEU A 1 180 ? -10.817 -14.772 -19.869 1.00 35.06 180 LEU A C 1
ATOM 1319 O O . LEU A 1 180 ? -10.153 -14.316 -18.911 1.00 35.06 180 LEU A O 1
#

Organism: NCBI:txid387005